Protein AF-A0A957VME8-F1 (afdb_monomer_lite)

Secondary structure (DSSP, 8-state):
--HHHHHHHHHHHHHHHHHHHHHHHHHHHHHHHHHHTS-TTGGG-SS--SS-TT--SHHHHHHHT-HHHHHHHHHHHHHHHHH-

pLDDT: mean 91.57, std 9.45, range [55.66, 98.25]

Structure (mmCIF, N/CA/C/O backbone):
data_AF-A0A957VME8-F1
#
_entry.id   AF-A0A957VME8-F1
#
loop_
_atom_site.group_PDB
_atom_site.id
_atom_site.type_symbol
_atom_site.label_atom_id
_atom_site.label_alt_id
_atom_site.label_comp_id
_atom_site.label_asym_id
_atom_site.label_entity_id
_atom_site.label_seq_id
_atom_site.pdbx_PDB_ins_code
_atom_site.Cartn_x
_atom_site.Cartn_y
_atom_site.Cartn_z
_atom_site.occupancy
_atom_site.B_iso_or_equiv
_atom_site.auth_seq_id
_atom_site.auth_comp_id
_atom_site.auth_asym_id
_atom_site.auth_atom_id
_atom_site.pdbx_PDB_model_num
ATOM 1 N N . MET A 1 1 ? -26.329 1.126 38.086 1.00 55.66 1 MET A N 1
ATOM 2 C CA . MET A 1 1 ? -26.043 0.210 36.953 1.00 55.66 1 MET A CA 1
ATOM 3 C C . MET A 1 1 ? -25.377 -1.048 37.493 1.00 55.66 1 MET A C 1
ATOM 5 O O . MET A 1 1 ? -24.374 -0.925 38.185 1.00 55.66 1 MET A O 1
ATOM 9 N N . SER A 1 2 ? -25.940 -2.233 37.228 1.00 56.44 2 SER A N 1
ATOM 10 C CA . SER A 1 2 ? -25.318 -3.520 37.590 1.00 56.44 2 SER A CA 1
ATOM 11 C C . SER A 1 2 ? -23.893 -3.594 37.022 1.00 56.44 2 SER A C 1
ATOM 13 O O . SER A 1 2 ? -23.671 -3.147 35.894 1.00 56.44 2 SER A O 1
ATOM 15 N N . LYS A 1 3 ? -22.927 -4.144 37.780 1.00 61.06 3 LYS A N 1
ATOM 16 C CA . LYS A 1 3 ? -21.518 -4.296 37.351 1.00 61.06 3 LYS A CA 1
ATOM 17 C C . LYS A 1 3 ? -21.406 -4.897 35.940 1.00 61.06 3 LYS A C 1
ATOM 19 O O . LYS A 1 3 ? -20.555 -4.468 35.170 1.00 61.06 3 LYS A O 1
ATOM 24 N N . SER A 1 4 ? -22.321 -5.803 35.584 1.00 63.47 4 SER A N 1
ATOM 25 C CA . SER A 1 4 ? -22.416 -6.419 34.254 1.00 63.47 4 SER A CA 1
ATOM 26 C C . SER A 1 4 ? -22.711 -5.406 33.131 1.00 63.47 4 SER A C 1
ATOM 28 O O . SER A 1 4 ? -22.004 -5.368 32.128 1.00 63.47 4 SER A O 1
ATOM 30 N N . GLY A 1 5 ? -23.669 -4.490 33.327 1.00 67.75 5 GLY A N 1
ATOM 31 C CA . GLY A 1 5 ? -24.026 -3.475 32.322 1.00 67.75 5 GLY A CA 1
ATOM 32 C C . GLY A 1 5 ? -22.925 -2.438 32.071 1.00 67.75 5 GLY A C 1
ATOM 33 O O . GLY A 1 5 ? -22.777 -1.948 30.953 1.00 67.75 5 GLY A O 1
ATOM 34 N N . ARG A 1 6 ? -22.102 -2.139 33.088 1.00 72.94 6 ARG A N 1
ATOM 35 C CA . ARG A 1 6 ? -20.940 -1.245 32.943 1.00 72.94 6 ARG A CA 1
ATOM 36 C C . ARG A 1 6 ? -19.837 -1.890 32.089 1.00 72.94 6 ARG A C 1
ATOM 38 O O . ARG A 1 6 ? -19.246 -1.200 31.267 1.00 72.94 6 ARG A O 1
ATOM 45 N N . MET A 1 7 ? -19.615 -3.203 32.227 1.00 68.31 7 MET A N 1
ATOM 46 C CA . MET A 1 7 ? -18.628 -3.945 31.423 1.00 68.31 7 MET A CA 1
ATOM 47 C C . MET A 1 7 ? -19.030 -4.049 29.945 1.00 68.31 7 MET A C 1
ATOM 49 O O . MET A 1 7 ? -18.185 -3.869 29.068 1.00 68.31 7 MET A O 1
ATOM 53 N N . THR A 1 8 ? -20.315 -4.273 29.652 1.00 84.44 8 THR A N 1
ATOM 54 C CA . THR A 1 8 ? -20.820 -4.315 28.269 1.00 84.44 8 THR A CA 1
ATOM 55 C C . THR A 1 8 ? -20.682 -2.965 27.572 1.00 84.44 8 THR A C 1
ATOM 57 O O . THR A 1 8 ? -20.218 -2.908 26.435 1.00 84.44 8 THR A O 1
ATOM 60 N N . LEU A 1 9 ? -21.011 -1.869 28.262 1.00 91.19 9 LEU A N 1
ATOM 61 C CA . LEU A 1 9 ? -20.906 -0.524 27.698 1.00 91.19 9 LEU A CA 1
ATOM 62 C C . LEU A 1 9 ? -19.451 -0.143 27.387 1.00 91.19 9 LEU A C 1
ATOM 64 O O . LEU A 1 9 ? -19.163 0.338 26.293 1.00 91.19 9 LEU A O 1
ATOM 68 N N . SER A 1 10 ? -18.519 -0.418 28.305 1.00 91.38 10 SER A N 1
ATOM 69 C CA . SER A 1 10 ? -17.089 -0.194 28.060 1.00 91.38 10 SER A CA 1
ATOM 70 C C . SER A 1 10 ? -16.577 -0.989 26.858 1.00 91.38 10 SER A C 1
ATOM 72 O O . SER A 1 10 ? -15.833 -0.445 26.046 1.00 91.38 10 SER A O 1
ATOM 74 N N . ARG A 1 11 ? -17.006 -2.247 26.693 1.00 94.88 11 ARG A N 1
ATOM 75 C CA . ARG A 1 11 ? -16.626 -3.065 25.532 1.00 94.88 11 ARG A CA 1
ATOM 76 C C . ARG A 1 11 ? -17.132 -2.464 24.218 1.00 94.88 11 ARG A C 1
ATOM 78 O O . ARG A 1 11 ? -16.373 -2.433 23.256 1.00 94.88 11 ARG A O 1
ATOM 85 N N . VAL A 1 12 ? -18.368 -1.960 24.179 1.00 96.25 12 VAL A N 1
ATOM 86 C CA . VAL A 1 12 ? -18.916 -1.289 22.986 1.00 96.25 12 VAL A CA 1
ATOM 87 C C . VAL A 1 12 ? -18.074 -0.067 22.616 1.00 96.25 12 VAL A C 1
ATOM 89 O O . VAL A 1 12 ? -17.669 0.055 21.464 1.00 96.25 12 VAL A O 1
ATOM 92 N N . PHE A 1 13 ? -17.736 0.793 23.582 1.00 96.69 13 PHE A N 1
ATOM 93 C CA . PHE A 1 13 ? -16.885 1.960 23.321 1.00 96.69 13 PHE A CA 1
ATOM 94 C C . PHE A 1 13 ? -15.490 1.582 22.823 1.00 96.69 13 PHE A C 1
ATOM 96 O O . PHE A 1 13 ? -14.994 2.206 21.888 1.00 96.69 13 PHE A O 1
ATOM 103 N N . VAL A 1 14 ? -14.874 0.547 23.400 1.00 97.44 14 VAL A N 1
ATOM 104 C CA . VAL A 1 14 ? -13.570 0.049 22.935 1.00 97.44 14 VAL A CA 1
ATOM 105 C C . VAL A 1 14 ? -13.661 -0.451 21.495 1.00 97.44 14 VAL A C 1
ATOM 107 O O . VAL A 1 14 ? -12.819 -0.092 20.679 1.00 97.44 14 VAL A O 1
ATOM 110 N N . ILE A 1 15 ? -14.692 -1.228 21.151 1.00 97.44 15 ILE A N 1
ATOM 111 C CA . ILE A 1 15 ? -14.882 -1.721 19.780 1.00 97.44 15 ILE A CA 1
ATOM 112 C C . ILE A 1 15 ? -15.087 -0.556 18.809 1.00 97.44 15 ILE A C 1
ATOM 114 O O . ILE A 1 15 ? -14.455 -0.531 17.758 1.00 97.44 15 ILE A O 1
ATOM 118 N N . LEU A 1 16 ? -15.914 0.432 19.161 1.00 98.00 16 LEU A N 1
ATOM 119 C CA . LEU A 1 16 ? -16.115 1.619 18.327 1.00 98.00 16 LEU A CA 1
ATOM 120 C C . LEU A 1 16 ? -14.810 2.399 18.127 1.00 98.00 16 LEU A C 1
ATOM 122 O O . LEU A 1 16 ? -14.499 2.779 17.002 1.00 98.00 16 LEU A O 1
ATOM 126 N N . ALA A 1 17 ? -14.021 2.591 19.186 1.00 97.94 17 ALA A N 1
ATOM 127 C CA . ALA A 1 17 ? -12.724 3.255 19.094 1.00 97.94 17 ALA A CA 1
ATOM 128 C C . ALA A 1 17 ? -11.745 2.484 18.193 1.00 97.94 17 ALA A C 1
ATOM 130 O O . ALA A 1 17 ? -11.066 3.090 17.365 1.00 97.94 17 ALA A O 1
ATOM 131 N N . LEU A 1 18 ? -11.710 1.152 18.299 1.00 98.25 18 LEU A N 1
ATOM 132 C CA . LEU A 1 18 ? -10.897 0.300 17.429 1.00 98.25 18 LEU A CA 1
ATOM 133 C C . LEU A 1 18 ? -11.354 0.371 15.968 1.00 98.25 18 LEU A C 1
ATOM 135 O O . LEU A 1 18 ? -10.510 0.480 15.084 1.00 98.25 18 LEU A O 1
ATOM 139 N N . LEU A 1 19 ? -12.664 0.357 15.704 1.00 98.25 19 LEU A N 1
ATOM 140 C CA . LEU A 1 19 ? -13.207 0.500 14.350 1.00 98.25 19 LEU A CA 1
ATOM 141 C C . LEU A 1 19 ? -12.867 1.865 13.750 1.00 98.25 19 LEU A C 1
ATOM 143 O O . LEU A 1 19 ? -12.444 1.936 12.600 1.00 98.25 19 LEU A O 1
ATOM 147 N N . LEU A 1 20 ? -12.990 2.940 14.529 1.00 98.25 20 LEU A N 1
ATOM 148 C CA . LEU A 1 20 ? -12.598 4.280 14.093 1.00 98.25 20 LEU A CA 1
ATOM 149 C C . LEU A 1 20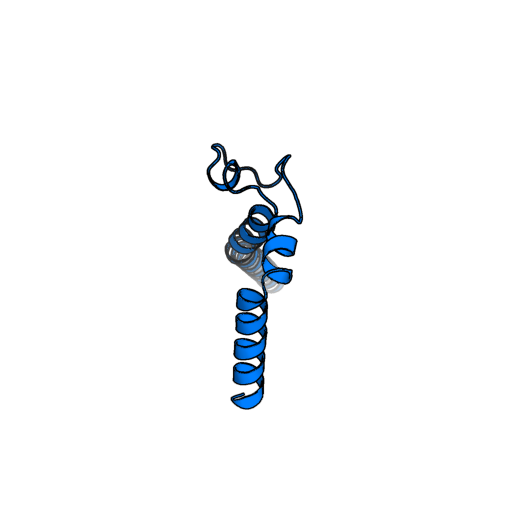 ? -11.098 4.355 13.800 1.00 98.25 20 LEU A C 1
ATOM 151 O O . LEU A 1 20 ? -10.715 4.865 12.750 1.00 98.25 20 LEU A O 1
ATOM 155 N N . GLY A 1 21 ? -10.253 3.800 14.673 1.00 97.88 21 GLY A N 1
ATOM 156 C CA . GLY A 1 21 ? -8.811 3.719 14.436 1.00 97.88 21 GLY A CA 1
ATOM 157 C C . GLY A 1 21 ? -8.464 2.897 13.191 1.00 97.88 21 GLY A C 1
ATOM 158 O O . GLY A 1 21 ? -7.601 3.295 12.404 1.00 97.88 21 GLY A O 1
ATOM 159 N N . ALA A 1 22 ? -9.171 1.789 12.965 1.00 97.75 22 ALA A N 1
ATOM 160 C CA . ALA A 1 22 ? -8.992 0.940 11.793 1.00 97.75 22 ALA A CA 1
ATOM 161 C C . ALA A 1 22 ? -9.431 1.641 10.502 1.00 97.75 22 ALA A C 1
ATOM 163 O O . ALA A 1 22 ? -8.722 1.566 9.507 1.00 97.75 22 ALA A O 1
ATOM 164 N N . ILE A 1 23 ? -10.551 2.369 10.505 1.00 97.75 23 ILE A N 1
ATOM 165 C CA . ILE A 1 23 ? -10.985 3.161 9.345 1.00 97.75 23 ILE A CA 1
ATOM 166 C C . ILE A 1 23 ? -10.002 4.304 9.092 1.00 97.75 23 ILE A C 1
ATOM 168 O O . ILE A 1 23 ? -9.597 4.514 7.955 1.00 97.75 23 ILE A O 1
ATOM 172 N N . TYR A 1 24 ? -9.574 5.010 10.140 1.00 97.31 24 TYR A N 1
ATOM 173 C CA . TYR A 1 24 ? -8.635 6.125 10.031 1.00 97.31 24 TYR A CA 1
ATOM 174 C C . TYR A 1 24 ? -7.294 5.704 9.414 1.00 97.31 24 TYR A C 1
ATOM 176 O O . TYR A 1 24 ? -6.793 6.364 8.508 1.00 97.31 24 TYR A O 1
ATOM 184 N N . SER A 1 25 ? -6.732 4.585 9.872 1.00 96.12 25 SER A N 1
ATOM 185 C CA . SER A 1 25 ? -5.466 4.046 9.355 1.00 96.12 25 SER A CA 1
ATOM 186 C C . SER A 1 25 ? -5.626 3.255 8.051 1.00 96.12 25 SER A C 1
ATOM 188 O O . SER A 1 25 ? -4.744 3.289 7.197 1.00 96.12 25 SER A O 1
ATOM 190 N N . GLY A 1 26 ? -6.752 2.569 7.865 1.00 97.62 26 GLY A N 1
ATOM 191 C CA . GLY A 1 26 ? -7.035 1.736 6.699 1.00 97.62 26 GLY A CA 1
ATOM 192 C C . GLY A 1 26 ? -7.483 2.528 5.473 1.00 97.62 26 GLY A C 1
ATOM 193 O O . GLY A 1 26 ? -7.132 2.157 4.357 1.00 97.62 26 GLY A O 1
ATOM 194 N N . ALA A 1 27 ? -8.199 3.642 5.646 1.00 95.81 27 ALA A N 1
ATOM 195 C CA . ALA A 1 27 ? -8.639 4.493 4.540 1.00 95.81 27 ALA A CA 1
ATOM 196 C C . ALA A 1 27 ? -7.490 4.966 3.624 1.00 95.81 27 ALA A C 1
ATOM 198 O O . ALA A 1 27 ? -7.611 4.775 2.411 1.00 95.81 27 ALA A O 1
ATOM 199 N N . PRO A 1 28 ? -6.364 5.519 4.127 1.00 95.56 28 PRO A N 1
ATOM 200 C CA . PRO A 1 28 ? -5.248 5.899 3.260 1.00 95.56 28 PRO A CA 1
ATOM 201 C C . PRO A 1 28 ? -4.591 4.689 2.581 1.00 95.56 28 PRO A C 1
ATOM 203 O O . PRO A 1 28 ? -4.175 4.797 1.429 1.00 95.56 28 PRO A O 1
ATOM 206 N N . VAL A 1 29 ? -4.549 3.522 3.235 1.00 96.56 29 VAL A N 1
ATOM 207 C CA . VAL A 1 29 ? -4.030 2.282 2.629 1.00 96.56 29 VAL A CA 1
ATOM 208 C C . VAL A 1 29 ? -4.928 1.821 1.479 1.00 96.56 29 VAL A C 1
ATOM 210 O O . VAL A 1 29 ? -4.434 1.529 0.391 1.00 96.56 29 VAL A O 1
ATOM 213 N N . LEU A 1 30 ? -6.248 1.818 1.680 1.00 95.56 30 LEU A N 1
ATOM 214 C CA . LEU A 1 30 ? -7.225 1.499 0.635 1.00 95.56 30 LEU A CA 1
ATOM 215 C C . LEU A 1 30 ? -7.121 2.478 -0.539 1.00 95.56 30 LEU A C 1
ATOM 217 O O . LEU A 1 30 ? -7.141 2.063 -1.699 1.00 95.56 30 LEU A O 1
ATOM 221 N N . TRP A 1 31 ? -6.954 3.770 -0.249 1.00 94.56 31 TRP A N 1
ATOM 222 C CA . TRP A 1 31 ? -6.744 4.785 -1.276 1.00 94.56 31 TRP A CA 1
ATOM 223 C C . TRP A 1 31 ? -5.447 4.561 -2.062 1.00 94.56 31 TRP A C 1
ATOM 225 O O . TRP A 1 31 ? -5.442 4.709 -3.285 1.00 94.56 31 TRP A O 1
ATOM 235 N N . MET A 1 32 ? -4.363 4.167 -1.389 1.00 95.00 32 MET A N 1
ATOM 236 C CA . MET A 1 32 ? -3.075 3.871 -2.018 1.00 95.00 32 MET A CA 1
ATOM 237 C C . MET A 1 32 ? -3.177 2.685 -2.985 1.00 95.00 32 MET A C 1
ATOM 239 O O . MET A 1 32 ? -2.717 2.798 -4.118 1.00 95.00 32 MET A O 1
ATOM 243 N N . VAL A 1 33 ? -3.831 1.590 -2.578 1.00 94.81 33 VAL A N 1
ATOM 244 C CA . VAL A 1 33 ? -4.048 0.406 -3.436 1.00 94.81 33 VAL A CA 1
ATOM 245 C C . VAL A 1 33 ? -4.956 0.729 -4.623 1.00 94.81 33 VAL A C 1
ATOM 247 O O . VAL A 1 33 ? -4.696 0.315 -5.748 1.00 94.81 33 VAL A O 1
ATOM 250 N N . SER A 1 34 ? -6.020 1.498 -4.396 1.00 94.19 34 SER A N 1
ATOM 251 C CA . SER A 1 34 ? -6.881 1.981 -5.478 1.00 94.19 34 SER A CA 1
ATOM 252 C C . SER A 1 34 ? -6.092 2.831 -6.478 1.00 94.19 34 SER A C 1
ATOM 254 O O . SER A 1 34 ? -6.213 2.656 -7.688 1.00 94.19 34 SER A O 1
ATOM 256 N N . SER A 1 35 ? -5.260 3.746 -5.982 1.00 93.81 35 SER A N 1
ATOM 257 C CA . SER A 1 35 ? -4.533 4.703 -6.817 1.00 93.81 35 SER A CA 1
ATOM 258 C C . SER A 1 35 ? -3.360 4.081 -7.567 1.00 93.81 35 SER A C 1
ATOM 260 O O . SER A 1 35 ? -3.082 4.517 -8.678 1.00 93.81 35 SER A O 1
ATOM 262 N N . SER A 1 36 ? -2.718 3.038 -7.033 1.00 94.62 36 SER A N 1
ATOM 263 C CA . SER A 1 36 ? -1.653 2.314 -7.743 1.00 94.62 36 SER A CA 1
ATOM 264 C C . SER A 1 36 ? -2.147 1.562 -8.983 1.00 94.62 36 SER A C 1
ATOM 266 O O . SER A 1 36 ? -1.340 1.200 -9.837 1.00 94.62 36 SER A O 1
ATOM 268 N N . LEU A 1 37 ? -3.461 1.336 -9.086 1.00 94.44 37 LEU A N 1
ATOM 269 C CA . LEU A 1 37 ? -4.110 0.716 -10.240 1.00 94.44 37 LEU A CA 1
ATOM 270 C C . LEU A 1 37 ? -4.646 1.744 -11.247 1.00 94.44 37 LEU A C 1
ATOM 272 O O . LEU A 1 37 ? -4.991 1.362 -12.361 1.00 94.44 37 LEU A O 1
ATOM 276 N N . LYS A 1 38 ? -4.735 3.029 -10.885 1.00 94.06 38 LYS A N 1
ATOM 277 C CA . LYS A 1 38 ? -5.259 4.087 -11.763 1.00 94.06 38 LYS A CA 1
ATOM 278 C C . LYS A 1 38 ? -4.200 4.583 -12.740 1.00 94.06 38 LYS A C 1
ATOM 280 O O . LYS A 1 38 ? -3.004 4.574 -12.456 1.00 94.06 38 LYS A O 1
ATOM 285 N N . SER A 1 39 ? -4.659 5.107 -13.871 1.00 90.19 39 SER A N 1
ATOM 286 C CA . SER A 1 39 ? -3.828 5.938 -14.742 1.00 90.19 39 SER A CA 1
ATOM 287 C C . SER A 1 39 ? -3.482 7.286 -14.087 1.00 90.19 39 SER A C 1
ATOM 289 O O . SER A 1 39 ? -4.226 7.805 -13.253 1.00 90.19 39 SER A O 1
ATOM 291 N N . ASN A 1 40 ? -2.365 7.895 -14.504 1.00 87.38 40 ASN A N 1
ATOM 292 C CA . ASN A 1 40 ? -1.890 9.171 -13.948 1.00 87.38 40 ASN A CA 1
ATOM 293 C C . ASN A 1 40 ? -2.913 10.312 -14.072 1.00 87.38 40 ASN A C 1
ATOM 295 O O . ASN A 1 40 ? -2.952 11.192 -13.219 1.00 87.38 40 ASN A O 1
ATOM 299 N N . THR A 1 41 ? -3.734 10.308 -15.124 1.00 86.69 41 THR A N 1
ATOM 300 C CA . THR A 1 41 ? -4.768 11.326 -15.353 1.00 86.69 41 THR A CA 1
ATOM 301 C C . THR A 1 41 ? -5.942 11.178 -14.387 1.00 86.69 41 THR A C 1
ATOM 303 O O . THR A 1 41 ? -6.471 12.178 -13.910 1.00 86.69 41 THR A O 1
ATOM 306 N N . GLU A 1 42 ? -6.329 9.947 -14.048 1.00 86.50 42 GLU A N 1
ATOM 307 C CA . GLU A 1 42 ? -7.469 9.681 -13.163 1.00 86.50 42 GLU A CA 1
ATOM 308 C C . GLU A 1 42 ? -7.153 9.855 -11.676 1.00 86.50 42 GLU A C 1
ATOM 310 O O . GLU A 1 42 ? -8.066 10.076 -10.880 1.00 86.50 42 GLU A O 1
ATOM 315 N N . ILE A 1 43 ? -5.877 9.813 -11.283 1.00 86.81 43 ILE A N 1
ATOM 316 C CA . ILE A 1 43 ? -5.462 10.097 -9.899 1.00 86.81 43 ILE A CA 1
ATOM 317 C C . ILE A 1 43 ? -5.870 11.519 -9.476 1.00 86.81 43 ILE A C 1
ATOM 319 O O . ILE A 1 43 ? -6.217 11.735 -8.315 1.00 86.81 43 ILE A O 1
ATOM 323 N N . PHE A 1 44 ? -5.883 12.468 -10.417 1.00 87.56 44 PHE A N 1
ATOM 324 C CA . PHE A 1 44 ? -6.262 13.866 -10.183 1.00 87.56 44 PHE A CA 1
ATOM 325 C C . PHE A 1 44 ? -7.713 14.187 -10.579 1.00 87.56 44 PHE A C 1
ATOM 327 O O . PHE A 1 44 ? -8.104 15.355 -10.575 1.00 87.56 44 PHE A O 1
ATOM 334 N N . ALA A 1 45 ? -8.520 13.183 -10.935 1.00 88.06 45 ALA A N 1
ATOM 335 C CA . ALA A 1 45 ? -9.909 13.402 -11.326 1.00 88.06 45 ALA A CA 1
ATOM 336 C C . ALA A 1 45 ? -10.782 13.832 -10.133 1.00 88.06 45 ALA A C 1
ATOM 338 O O . ALA A 1 45 ? -10.628 13.341 -9.012 1.00 88.06 45 ALA A O 1
ATOM 339 N N . TYR A 1 46 ? -11.749 14.719 -10.397 1.00 88.06 46 TYR A N 1
ATOM 340 C CA . TYR A 1 46 ? -12.755 15.147 -9.427 1.00 88.06 46 TYR A CA 1
ATOM 341 C C . TYR A 1 46 ? -14.169 14.778 -9.915 1.00 88.06 46 TYR A C 1
ATOM 343 O O . TYR A 1 46 ? -14.522 15.129 -11.042 1.00 88.06 46 TYR A O 1
ATOM 351 N N . PRO A 1 47 ? -15.000 14.102 -9.098 1.00 88.88 47 PRO A N 1
ATOM 352 C CA . PRO A 1 47 ? -14.715 13.633 -7.740 1.00 88.88 47 PRO A CA 1
ATOM 353 C C . PRO A 1 47 ? -13.737 12.438 -7.716 1.00 88.88 47 PRO A C 1
ATOM 355 O O . PRO A 1 47 ? -13.731 11.642 -8.659 1.00 88.88 47 PRO A O 1
ATOM 358 N N . PRO A 1 48 ? -12.942 12.270 -6.639 1.00 86.31 48 PRO A N 1
ATOM 359 C CA . PRO A 1 48 ? -12.061 11.118 -6.481 1.00 86.31 48 PRO A CA 1
ATOM 360 C C . PRO A 1 48 ? -12.876 9.823 -6.427 1.00 86.31 48 PRO A C 1
ATOM 362 O O . PRO A 1 48 ? -13.815 9.695 -5.640 1.00 86.31 48 PRO A O 1
ATOM 365 N N . ARG A 1 49 ? -12.502 8.840 -7.248 1.00 89.56 49 ARG A N 1
ATOM 366 C CA . ARG A 1 49 ? -13.178 7.538 -7.309 1.00 89.56 49 ARG A CA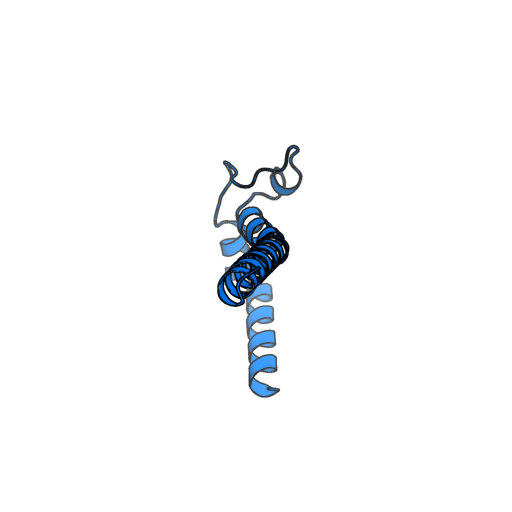 1
ATOM 367 C C . ARG A 1 49 ? -12.323 6.454 -6.666 1.00 89.56 49 ARG A C 1
ATOM 369 O O . ARG A 1 49 ? -11.123 6.383 -6.917 1.00 89.56 49 ARG A O 1
ATOM 376 N N . LEU A 1 50 ? -12.934 5.598 -5.845 1.00 88.94 50 LEU A N 1
ATOM 377 C CA . LEU A 1 50 ? -12.257 4.424 -5.275 1.00 88.94 50 LEU A CA 1
ATOM 378 C C . LEU A 1 50 ? -12.066 3.306 -6.305 1.00 88.94 50 LEU A C 1
ATOM 380 O O . LEU A 1 50 ? -11.048 2.624 -6.284 1.00 88.94 50 LEU A O 1
ATOM 384 N N . PHE A 1 51 ? -13.007 3.147 -7.227 1.00 89.25 51 PHE A N 1
ATOM 385 C CA . PHE A 1 51 ? -12.895 2.222 -8.348 1.00 89.25 51 PHE A CA 1
ATOM 386 C C . PHE A 1 51 ? -12.977 3.034 -9.627 1.00 89.25 51 PHE A C 1
ATOM 388 O O . PHE A 1 51 ? -13.839 3.906 -9.750 1.00 89.25 51 PHE A O 1
ATOM 395 N N . SER A 1 52 ? -12.036 2.786 -10.528 1.00 84.44 52 SER A N 1
ATOM 396 C CA . SER A 1 52 ? -11.893 3.550 -11.756 1.00 84.44 52 SER A CA 1
ATOM 397 C C . SER A 1 52 ? -11.933 2.626 -12.954 1.00 84.44 52 SER A C 1
ATOM 399 O O . SER A 1 52 ? -11.468 1.491 -12.872 1.00 84.44 52 SER A O 1
ATOM 401 N N . ASP A 1 53 ? -12.434 3.122 -14.076 1.00 86.12 53 ASP A N 1
ATOM 402 C CA . ASP A 1 53 ? -12.538 2.316 -15.291 1.00 86.12 53 ASP A CA 1
ATOM 403 C C . ASP A 1 53 ? -11.149 2.025 -15.898 1.00 86.12 53 ASP A C 1
ATOM 405 O O . ASP A 1 53 ? -10.982 1.034 -16.603 1.00 86.12 53 ASP A O 1
ATOM 409 N N . SER A 1 54 ? -10.120 2.825 -15.565 1.00 87.88 54 SER A N 1
ATOM 410 C CA . SER A 1 54 ? -8.729 2.601 -16.002 1.00 87.88 54 SER A CA 1
ATOM 411 C C . SER A 1 54 ? -7.898 1.660 -15.117 1.00 87.88 54 SER A C 1
ATOM 413 O O . SER A 1 54 ? -6.672 1.619 -15.261 1.00 87.88 54 SER A O 1
ATOM 415 N N . MET A 1 55 ? -8.524 0.904 -14.203 1.00 92.06 55 MET A N 1
ATOM 416 C CA . MET A 1 55 ? -7.801 -0.033 -13.334 1.00 92.06 55 MET A CA 1
ATOM 417 C C . MET A 1 55 ? -6.938 -1.002 -14.155 1.00 92.06 55 MET A C 1
ATOM 419 O O . MET A 1 55 ? -7.442 -1.807 -14.936 1.00 92.06 55 MET A O 1
ATOM 423 N N . SER A 1 56 ? -5.620 -0.929 -13.972 1.00 93.44 56 SER A N 1
ATOM 424 C CA . SER A 1 56 ? -4.659 -1.724 -14.733 1.00 93.44 56 SER A CA 1
ATOM 425 C C . SER A 1 56 ? -3.415 -2.057 -13.915 1.00 93.44 56 SER A C 1
ATOM 427 O O . SER A 1 56 ? -3.045 -1.360 -12.973 1.00 93.44 56 SER A O 1
ATOM 429 N N . LEU A 1 57 ? -2.714 -3.116 -14.324 1.00 95.12 57 LEU A N 1
ATOM 430 C CA . LEU A 1 57 ? -1.398 -3.469 -13.782 1.00 95.12 57 LEU A CA 1
ATOM 431 C C . LEU A 1 57 ? -0.247 -2.797 -14.549 1.00 95.12 57 LEU A C 1
ATOM 433 O O . LEU A 1 57 ? 0.914 -3.146 -14.347 1.00 95.12 57 LEU A O 1
ATOM 437 N N . GLY A 1 58 ? -0.540 -1.832 -15.428 1.00 94.31 58 GLY A N 1
ATOM 438 C CA . GLY A 1 58 ? 0.463 -1.197 -16.287 1.00 94.31 58 GLY A CA 1
ATOM 439 C C . GLY A 1 58 ? 1.568 -0.494 -15.495 1.00 94.31 58 GLY A C 1
ATOM 440 O O . GLY A 1 58 ? 2.744 -0.650 -15.815 1.00 94.31 58 GLY A O 1
ATOM 441 N N . ALA A 1 59 ? 1.209 0.208 -14.414 1.00 93.06 59 ALA A N 1
ATOM 442 C CA . ALA A 1 59 ? 2.176 0.853 -13.525 1.00 93.06 59 ALA A CA 1
ATOM 443 C C . ALA A 1 59 ? 3.105 -0.168 -12.842 1.00 93.06 59 ALA A C 1
ATOM 445 O O . ALA A 1 59 ? 4.312 0.052 -12.756 1.00 93.06 59 ALA A O 1
ATOM 446 N N . TYR A 1 60 ? 2.561 -1.313 -12.417 1.00 94.94 60 TYR A N 1
ATOM 447 C CA . TYR A 1 60 ? 3.347 -2.402 -11.835 1.00 94.94 60 TYR A CA 1
ATOM 448 C C . TYR A 1 60 ? 4.312 -2.993 -12.856 1.00 94.94 60 TYR A C 1
ATOM 450 O O . TYR A 1 60 ? 5.499 -3.122 -12.556 1.00 94.94 60 TYR A O 1
ATOM 458 N N . LEU A 1 61 ? 3.826 -3.291 -14.068 1.00 96.06 61 LEU A N 1
ATOM 459 C CA . LEU A 1 61 ? 4.660 -3.812 -15.148 1.00 96.06 61 LEU A CA 1
ATOM 460 C C . LEU A 1 61 ? 5.812 -2.848 -15.454 1.00 96.06 61 LEU A C 1
ATOM 462 O O . LEU A 1 61 ? 6.962 -3.268 -15.460 1.00 96.06 61 LEU A O 1
ATOM 466 N N . ALA A 1 62 ? 5.521 -1.552 -15.597 1.00 95.00 62 ALA A N 1
ATOM 467 C CA . ALA A 1 62 ? 6.527 -0.528 -15.868 1.00 95.00 62 ALA A CA 1
ATOM 468 C C . ALA A 1 62 ? 7.628 -0.457 -14.794 1.00 95.00 62 ALA A C 1
ATOM 470 O O . ALA A 1 62 ? 8.791 -0.211 -15.119 1.00 95.00 62 ALA A O 1
ATOM 471 N N . VAL A 1 63 ? 7.285 -0.684 -13.521 1.00 95.12 63 VAL A N 1
ATOM 472 C CA . VAL A 1 63 ? 8.258 -0.714 -12.419 1.00 95.12 63 VAL A CA 1
ATOM 473 C C . VAL A 1 63 ? 9.111 -1.980 -12.462 1.00 95.12 63 VAL A C 1
ATOM 475 O O . VAL A 1 63 ? 10.332 -1.880 -12.353 1.00 95.12 63 VAL A O 1
ATOM 478 N N . VAL A 1 64 ? 8.507 -3.159 -12.642 1.00 95.94 64 VAL A N 1
ATOM 479 C CA . VAL A 1 64 ? 9.249 -4.436 -12.612 1.00 95.94 64 VAL A CA 1
ATOM 480 C C . VAL A 1 64 ? 10.065 -4.691 -13.879 1.00 95.94 64 VAL A C 1
ATOM 482 O O . VAL A 1 64 ? 11.053 -5.417 -13.825 1.00 95.94 64 VAL A O 1
ATOM 485 N N . THR A 1 65 ? 9.705 -4.083 -15.012 1.00 97.44 65 THR A N 1
ATOM 486 C CA . THR A 1 65 ? 10.513 -4.146 -16.243 1.00 97.44 65 THR A CA 1
ATOM 487 C C . THR A 1 65 ? 11.630 -3.104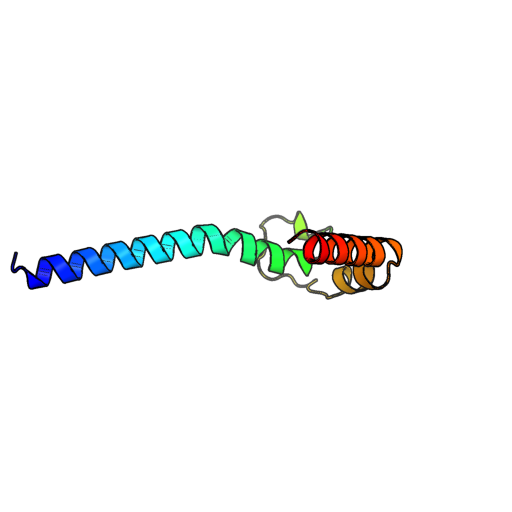 -16.273 1.00 97.44 65 THR A C 1
ATOM 489 O O . THR A 1 65 ? 12.499 -3.162 -17.140 1.00 97.44 65 THR A O 1
ATOM 492 N N . ASN A 1 66 ? 11.630 -2.135 -15.352 1.00 97.75 66 ASN A N 1
ATOM 493 C CA . ASN A 1 66 ? 12.687 -1.138 -15.254 1.00 97.75 66 ASN A CA 1
ATOM 494 C C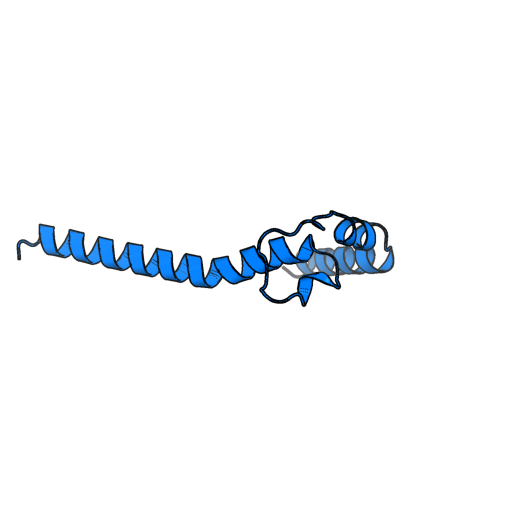 . ASN A 1 66 ? 13.832 -1.663 -14.370 1.00 97.75 66 ASN A C 1
ATOM 496 O O . ASN A 1 66 ? 13.711 -1.749 -13.147 1.00 97.75 66 ASN A O 1
ATOM 500 N N . SER A 1 67 ? 14.969 -1.976 -14.998 1.00 96.56 67 SER A N 1
ATOM 501 C CA . SER A 1 67 ? 16.141 -2.558 -14.331 1.00 96.56 67 SER A CA 1
ATOM 502 C C . SER A 1 67 ? 16.702 -1.686 -13.203 1.00 96.56 67 SER A C 1
ATOM 504 O O . SER A 1 67 ? 17.153 -2.210 -12.185 1.00 96.56 67 SER A O 1
ATOM 506 N N . GLU A 1 68 ? 16.638 -0.360 -13.336 1.00 97.75 68 GLU A N 1
ATOM 507 C CA . GLU A 1 68 ? 17.085 0.567 -12.299 1.00 97.75 68 GLU A CA 1
ATOM 508 C C . GLU A 1 68 ? 16.169 0.510 -11.070 1.00 97.75 68 GLU A C 1
ATOM 510 O O . GLU A 1 68 ? 16.657 0.406 -9.942 1.00 97.75 68 GLU A O 1
ATOM 515 N N . LYS A 1 69 ? 14.845 0.506 -11.277 1.00 95.94 69 LYS A N 1
ATOM 516 C CA . LYS A 1 69 ? 13.869 0.403 -10.179 1.00 95.94 69 LYS A CA 1
ATOM 517 C C . LYS A 1 69 ? 13.986 -0.932 -9.456 1.00 95.94 69 LYS A C 1
ATOM 519 O O . LYS A 1 69 ? 14.033 -0.945 -8.229 1.00 95.94 69 LYS A O 1
ATOM 524 N N . VAL A 1 70 ? 14.114 -2.035 -10.193 1.00 97.50 70 VAL A N 1
ATOM 525 C CA . VAL A 1 70 ? 14.345 -3.365 -9.606 1.00 97.50 70 VAL A CA 1
ATOM 526 C C . VAL A 1 70 ? 15.630 -3.385 -8.776 1.00 97.50 70 VAL A C 1
ATOM 528 O O . VAL A 1 70 ? 15.626 -3.891 -7.654 1.00 97.50 70 VAL A O 1
ATOM 531 N N . ARG A 1 71 ? 16.714 -2.773 -9.269 1.00 97.75 71 ARG A N 1
ATOM 532 C CA . ARG A 1 71 ? 17.965 -2.655 -8.507 1.00 97.75 71 ARG A CA 1
ATOM 533 C C . ARG A 1 71 ? 17.777 -1.879 -7.202 1.00 97.75 71 ARG A C 1
ATOM 535 O O . ARG A 1 71 ? 18.362 -2.268 -6.197 1.00 97.75 71 ARG A O 1
ATOM 542 N N . PHE A 1 72 ? 16.955 -0.827 -7.183 1.00 97.12 72 PHE A N 1
ATOM 543 C CA . PHE A 1 72 ? 16.635 -0.117 -5.939 1.00 97.12 72 PHE A CA 1
ATOM 544 C C . PHE A 1 72 ? 15.940 -1.024 -4.926 1.00 97.12 72 PHE A C 1
ATOM 546 O O . PHE A 1 72 ? 16.371 -1.060 -3.777 1.00 97.12 72 PHE A O 1
ATOM 553 N N . PHE A 1 73 ? 14.945 -1.809 -5.353 1.00 96.69 73 PHE A N 1
ATOM 554 C CA . PHE A 1 73 ? 14.306 -2.791 -4.473 1.00 96.69 73 PHE A CA 1
ATOM 555 C C . PHE A 1 73 ? 15.327 -3.782 -3.909 1.00 96.69 73 PHE A C 1
ATOM 557 O O . PHE A 1 73 ? 15.408 -3.938 -2.693 1.00 96.69 73 PHE A O 1
ATOM 564 N N . ILE A 1 74 ? 16.145 -4.401 -4.767 1.00 97.75 74 ILE A N 1
ATOM 565 C CA . ILE A 1 74 ? 17.157 -5.382 -4.342 1.00 97.75 74 ILE A CA 1
ATOM 566 C C . ILE A 1 74 ? 18.125 -4.766 -3.328 1.00 97.75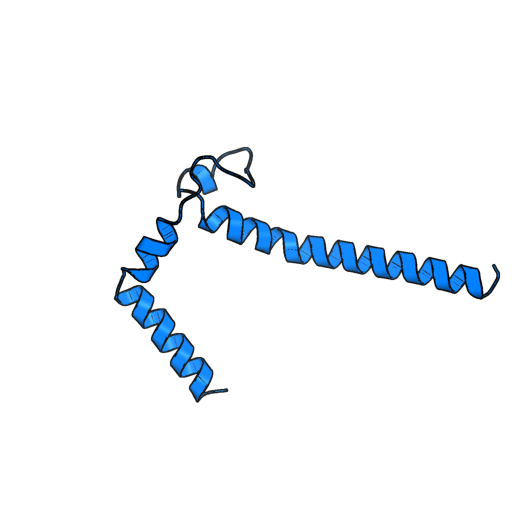 74 ILE A C 1
ATOM 568 O O . ILE A 1 74 ? 18.340 -5.343 -2.265 1.00 97.75 74 ILE A O 1
ATOM 572 N N . ASN A 1 75 ? 18.668 -3.582 -3.620 1.00 97.75 75 ASN A N 1
ATOM 573 C CA . ASN A 1 75 ? 19.594 -2.899 -2.720 1.00 97.75 75 ASN A CA 1
ATOM 574 C C . ASN A 1 75 ? 18.952 -2.623 -1.354 1.00 97.75 75 ASN A C 1
ATOM 576 O O . ASN A 1 75 ? 19.568 -2.891 -0.325 1.00 97.75 75 ASN A O 1
ATOM 580 N N . SER A 1 76 ? 17.711 -2.129 -1.330 1.00 97.44 76 SER A N 1
ATOM 581 C CA . SER A 1 76 ? 16.987 -1.872 -0.082 1.00 97.44 76 SER A CA 1
ATOM 582 C C . SER A 1 76 ? 16.732 -3.150 0.719 1.00 97.44 76 SER A C 1
ATOM 584 O O . SER A 1 76 ? 16.940 -3.144 1.930 1.00 97.44 76 SER A O 1
ATOM 586 N N . TYR A 1 77 ? 16.340 -4.249 0.066 1.00 97.19 77 TYR A N 1
ATOM 587 C CA . TYR A 1 77 ? 16.148 -5.538 0.739 1.00 97.19 77 TYR A CA 1
ATOM 588 C C . TYR A 1 77 ? 17.453 -6.096 1.308 1.00 97.19 77 TYR A C 1
ATOM 590 O O . TYR A 1 77 ? 17.466 -6.548 2.450 1.00 97.19 77 TYR A O 1
ATOM 598 N N . LEU A 1 78 ? 18.551 -6.037 0.548 1.00 98.12 78 LEU A N 1
ATOM 599 C CA . LEU A 1 78 ? 19.859 -6.491 1.020 1.00 98.12 78 LEU A CA 1
ATOM 600 C C . LEU A 1 78 ? 20.306 -5.708 2.254 1.00 98.12 78 LEU A C 1
ATOM 602 O O . LEU A 1 78 ? 20.692 -6.313 3.247 1.00 98.12 78 LEU A O 1
ATOM 606 N N . VAL A 1 79 ? 20.208 -4.377 2.223 1.00 98.00 79 VAL A N 1
ATOM 607 C CA . VAL A 1 79 ? 20.570 -3.544 3.378 1.00 98.00 79 VAL A CA 1
ATOM 608 C C . VAL A 1 79 ? 19.680 -3.858 4.578 1.00 98.00 79 VAL A C 1
ATOM 610 O O . VAL A 1 79 ? 20.200 -4.066 5.669 1.00 98.00 79 VAL A O 1
ATOM 613 N N . ALA A 1 80 ? 18.361 -3.946 4.388 1.00 97.38 80 ALA A N 1
ATOM 614 C CA . ALA A 1 80 ? 17.438 -4.267 5.473 1.00 97.38 80 ALA A CA 1
ATOM 615 C C . ALA A 1 80 ? 17.765 -5.621 6.124 1.00 97.38 80 ALA A C 1
ATOM 617 O O . ALA A 1 80 ? 17.783 -5.711 7.346 1.00 97.38 80 ALA A O 1
ATOM 618 N N . LEU A 1 81 ? 18.068 -6.653 5.331 1.00 97.44 81 LEU A N 1
ATOM 619 C CA . LEU A 1 81 ? 18.389 -7.993 5.837 1.00 97.44 81 LEU A CA 1
ATOM 620 C C . LEU A 1 81 ? 19.766 -8.092 6.498 1.00 97.44 81 LEU A C 1
ATOM 622 O O . LEU A 1 81 ? 19.933 -8.890 7.410 1.00 97.44 81 LEU A O 1
ATOM 626 N N . LEU A 1 82 ? 20.754 -7.338 6.016 1.00 97.50 82 LEU A N 1
ATOM 627 C CA . LEU A 1 82 ? 22.124 -7.404 6.535 1.00 97.50 82 LEU A CA 1
ATOM 628 C C . LEU A 1 82 ? 22.341 -6.537 7.780 1.00 97.50 82 LEU A C 1
ATOM 630 O O . LEU A 1 82 ? 23.303 -6.765 8.508 1.00 97.50 82 LEU A O 1
ATOM 634 N N . VAL A 1 83 ? 21.501 -5.519 7.985 1.00 96.50 83 VAL A N 1
ATOM 6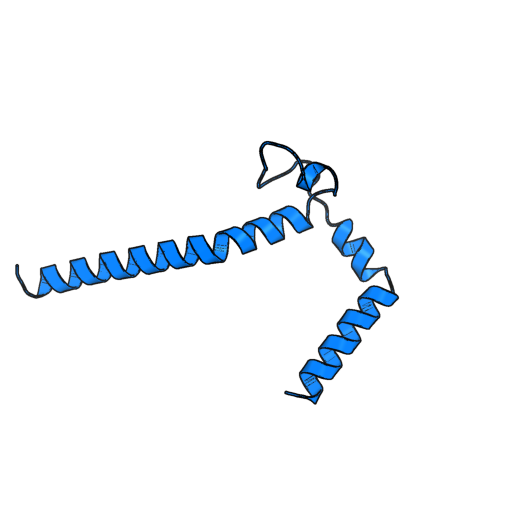35 C CA . VAL A 1 83 ? 21.624 -4.566 9.100 1.00 96.50 83 VAL A CA 1
ATOM 636 C C . VAL A 1 83 ? 20.675 -4.887 10.260 1.00 96.50 83 VAL A C 1
ATOM 638 O O . VAL A 1 83 ? 20.969 -4.484 11.384 1.00 96.50 83 VAL A O 1
ATOM 641 N N . THR A 1 84 ? 19.555 -5.574 9.999 1.00 85.19 84 THR A N 1
ATOM 642 C CA . THR A 1 84 ? 18.630 -6.046 11.051 1.00 85.19 84 THR A CA 1
ATOM 643 C C . THR A 1 84 ? 19.265 -7.165 11.865 1.00 85.19 84 THR A C 1
ATOM 645 O O . THR A 1 84 ? 19.128 -7.120 13.107 1.00 85.19 84 THR A O 1
#

Foldseek 3Di:
DPPVVVVVVVVVVVVVVVVVVCCVVVVVVLQVVQLLQADPVLCPDPPNDSHDPSRHCVSVVVQVPDPVNVVVVVVVVVCVVVVD

Sequence (84 aa):
MSKSGRMTLSRVFVILALLLGAIYSGAPVLWMVSSSLKSNTEIFAYPPRLFSDSMSLGAYLAVVTNSEKVRFFINSYLVALLVT

Radius of gyration: 21.38 Å; chains: 1; bounding box: 48×23×54 Å